Protein AF-A0A969QZF7-F1 (afdb_monomer_lite)

Foldseek 3Di:
DPFVCVCAPVLVVVLVVLLVCLVVLVPPDAAEEAEAAPVNCVVVVCCVPDPDGSQVSSVVSRHNYDDDPDHPDADWDDGDPDIYTHDPVNVVVSVVSVVVVVD

Radius of gyration: 13.34 Å; chains: 1; bounding box: 32×23×37 Å

Structure (mmCIF, N/CA/C/O backbone):
data_AF-A0A969QZF7-F1
#
_entry.id   AF-A0A969QZF7-F1
#
loop_
_atom_site.group_PDB
_atom_site.id
_atom_site.type_symbol
_atom_site.label_atom_id
_atom_site.label_alt_id
_atom_site.label_comp_id
_atom_site.label_asym_id
_atom_site.label_entity_id
_atom_site.label_seq_id
_atom_site.pdbx_PDB_ins_code
_atom_site.Cartn_x
_atom_site.Cartn_y
_atom_site.Cartn_z
_atom_site.occupancy
_atom_site.B_iso_or_equiv
_atom_site.auth_seq_id
_atom_site.auth_comp_id
_atom_site.auth_asym_id
_atom_site.auth_atom_id
_atom_site.pdbx_PDB_model_num
ATOM 1 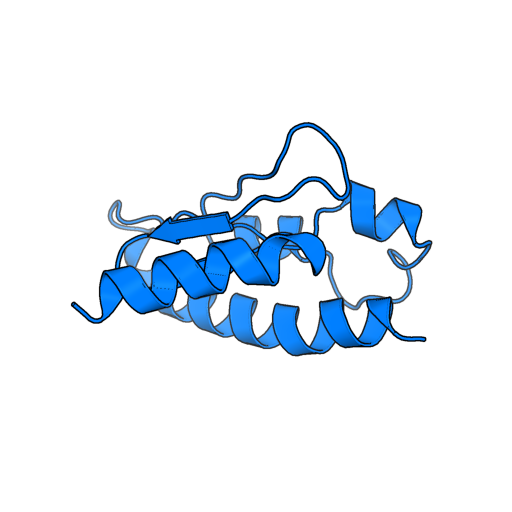N N . MET A 1 1 ? 3.105 10.838 -17.282 1.00 47.50 1 MET A N 1
ATOM 2 C CA . MET A 1 1 ? 3.639 11.827 -16.316 1.00 47.50 1 MET A CA 1
ATOM 3 C C . MET A 1 1 ? 2.929 11.781 -14.955 1.00 47.50 1 MET A C 1
ATOM 5 O O . MET A 1 1 ? 3.506 12.281 -14.005 1.00 47.50 1 MET A O 1
ATOM 9 N N . SER A 1 2 ? 1.740 11.162 -14.820 1.00 62.16 2 SER A N 1
ATOM 10 C CA . SER A 1 2 ? 0.977 11.151 -13.554 1.00 62.16 2 SER A CA 1
ATOM 11 C C . SER A 1 2 ? 1.487 10.169 -12.487 1.00 62.16 2 SER A C 1
ATOM 13 O O . SER A 1 2 ? 1.588 10.567 -11.335 1.00 62.16 2 SER A O 1
ATOM 15 N N . VAL A 1 3 ? 1.866 8.935 -12.847 1.00 61.12 3 VAL A N 1
ATOM 16 C CA . VAL A 1 3 ? 2.224 7.894 -11.853 1.00 61.12 3 VAL A CA 1
ATOM 17 C C . VAL A 1 3 ? 3.532 8.204 -11.112 1.00 61.12 3 VAL A C 1
ATOM 19 O O . VAL A 1 3 ? 3.593 8.103 -9.895 1.00 61.12 3 VAL A O 1
ATOM 22 N N . LEU A 1 4 ? 4.551 8.699 -11.823 1.00 58.16 4 LEU A N 1
ATOM 23 C CA . LEU A 1 4 ? 5.864 9.013 -11.238 1.00 58.16 4 LEU A CA 1
ATOM 24 C C . LEU A 1 4 ? 5.792 10.103 -10.149 1.00 58.16 4 LEU A C 1
ATOM 26 O O . LEU A 1 4 ? 6.468 10.014 -9.131 1.00 58.16 4 LEU A O 1
ATOM 30 N N . VAL A 1 5 ? 4.960 11.133 -10.343 1.00 58.25 5 VAL A N 1
ATOM 31 C CA . VAL A 1 5 ? 4.788 12.206 -9.346 1.00 58.25 5 VAL A CA 1
ATOM 32 C C . VAL A 1 5 ? 4.018 11.691 -8.125 1.00 58.25 5 VAL A C 1
ATOM 34 O O . VAL A 1 5 ? 4.299 12.116 -7.006 1.00 58.25 5 VAL A O 1
ATOM 37 N N . GLN A 1 6 ? 3.094 10.744 -8.320 1.00 57.62 6 GLN A N 1
ATOM 38 C CA . GLN A 1 6 ? 2.359 10.109 -7.227 1.00 57.62 6 GLN A CA 1
ATOM 39 C C . GLN A 1 6 ? 3.276 9.230 -6.363 1.00 57.62 6 GLN A C 1
ATOM 41 O O . GLN A 1 6 ? 3.271 9.403 -5.147 1.00 57.62 6 GLN A O 1
ATOM 46 N N . SER A 1 7 ? 4.118 8.377 -6.959 1.00 59.41 7 SER A N 1
ATOM 47 C CA . SER A 1 7 ? 5.065 7.543 -6.198 1.00 59.41 7 SER A CA 1
ATOM 48 C C . SER A 1 7 ? 6.084 8.382 -5.416 1.00 59.41 7 SER A C 1
ATOM 50 O O . SER A 1 7 ? 6.378 8.079 -4.263 1.00 59.41 7 SER A O 1
ATOM 52 N N . ILE A 1 8 ? 6.591 9.478 -5.996 1.00 60.78 8 ILE A N 1
ATOM 53 C CA . ILE A 1 8 ? 7.639 10.293 -5.360 1.00 60.78 8 ILE A CA 1
ATOM 54 C C . ILE A 1 8 ? 7.078 11.167 -4.228 1.00 60.78 8 ILE A C 1
ATOM 56 O O . ILE A 1 8 ? 7.612 11.147 -3.121 1.00 60.78 8 ILE A O 1
ATOM 60 N N . VAL A 1 9 ? 6.009 11.939 -4.463 1.00 57.72 9 VAL A N 1
ATOM 61 C CA . VAL A 1 9 ? 5.523 12.912 -3.462 1.00 57.72 9 VAL A CA 1
ATOM 62 C C . VAL A 1 9 ? 4.862 12.211 -2.273 1.00 57.72 9 VAL A C 1
ATOM 64 O O . VAL A 1 9 ? 5.118 12.581 -1.127 1.00 57.72 9 VAL A O 1
ATOM 67 N N . PHE A 1 10 ? 4.054 11.175 -2.520 1.00 64.88 10 PHE A N 1
ATOM 68 C CA . PHE A 1 10 ? 3.417 10.419 -1.438 1.00 64.88 10 PHE A CA 1
ATOM 69 C C . PHE A 1 10 ? 4.381 9.425 -0.777 1.00 64.88 10 PHE A C 1
ATOM 71 O O . PHE A 1 10 ? 4.318 9.244 0.438 1.00 64.88 10 PHE A O 1
ATOM 78 N N . GLY A 1 11 ? 5.318 8.844 -1.536 1.00 73.75 11 GLY A N 1
ATOM 79 C CA . GLY A 1 11 ? 6.320 7.919 -1.003 1.00 73.75 11 GLY A CA 1
ATOM 80 C C . GLY A 1 11 ? 7.288 8.576 -0.019 1.00 73.75 11 GLY A C 1
ATOM 81 O O . GLY A 1 11 ? 7.550 8.011 1.039 1.00 73.75 11 GLY A O 1
ATOM 82 N N . VAL A 1 12 ? 7.771 9.793 -0.304 1.00 72.94 12 VAL A N 1
ATOM 83 C CA . VAL A 1 12 ? 8.706 10.512 0.588 1.00 72.94 12 VAL A CA 1
ATOM 84 C C . VAL A 1 12 ? 8.061 10.857 1.933 1.00 72.94 12 VAL A C 1
ATOM 86 O O . VAL A 1 12 ? 8.692 10.684 2.976 1.00 72.94 12 VAL A O 1
ATOM 89 N N . LEU A 1 13 ? 6.801 11.309 1.932 1.00 78.00 13 LEU A N 1
ATOM 90 C CA . LEU A 1 13 ? 6.076 11.590 3.174 1.00 78.00 13 LEU A CA 1
ATOM 91 C C . LEU A 1 13 ? 5.857 10.309 3.983 1.00 78.00 13 LEU A C 1
ATOM 93 O O . LEU A 1 13 ? 6.072 10.307 5.193 1.00 78.00 13 LEU A O 1
ATOM 97 N N . LEU A 1 14 ? 5.465 9.221 3.318 1.00 78.00 14 LEU A N 1
ATOM 98 C CA . LEU A 1 14 ? 5.248 7.943 3.982 1.00 78.00 14 LEU A CA 1
ATOM 99 C C . LEU A 1 14 ? 6.538 7.407 4.617 1.00 78.00 14 LEU A C 1
ATOM 101 O O . LEU A 1 14 ? 6.527 7.010 5.777 1.00 78.00 14 LEU A O 1
ATOM 105 N N . ILE A 1 15 ? 7.656 7.469 3.894 1.00 81.19 15 ILE A N 1
ATOM 106 C CA . ILE A 1 15 ? 8.985 7.110 4.400 1.00 81.19 15 ILE A CA 1
ATOM 107 C C . ILE A 1 15 ? 9.348 7.924 5.641 1.00 81.19 15 ILE A C 1
ATOM 109 O O . ILE A 1 15 ? 9.806 7.351 6.626 1.00 81.19 15 ILE A O 1
ATOM 113 N N . ALA A 1 16 ? 9.122 9.241 5.619 1.00 77.69 16 ALA A N 1
ATOM 114 C CA . ALA A 1 16 ? 9.399 10.093 6.770 1.00 77.69 16 ALA A CA 1
ATOM 115 C C . ALA A 1 16 ? 8.554 9.687 7.984 1.00 77.69 16 ALA A C 1
ATOM 117 O O . ALA A 1 16 ? 9.076 9.610 9.090 1.00 77.69 16 ALA A O 1
ATOM 118 N N . VAL A 1 17 ? 7.270 9.378 7.782 1.00 81.25 17 VAL A N 1
ATOM 119 C CA . VAL A 1 17 ? 6.397 8.909 8.862 1.00 81.25 17 VAL A CA 1
ATOM 120 C C . VAL A 1 17 ? 6.895 7.574 9.409 1.00 81.25 17 VAL A C 1
ATOM 122 O O . VAL A 1 17 ? 7.137 7.491 10.605 1.00 81.25 17 VAL A O 1
ATOM 125 N N . VAL A 1 18 ? 7.137 6.564 8.570 1.00 81.38 18 VAL A N 1
ATOM 126 C CA . VAL A 1 18 ? 7.636 5.250 9.024 1.00 81.38 18 VAL A CA 1
ATOM 127 C C . VAL A 1 18 ? 8.987 5.369 9.733 1.00 81.38 18 VAL A C 1
ATOM 129 O O . VAL A 1 18 ? 9.176 4.759 10.780 1.00 81.38 18 VAL A O 1
ATOM 132 N N . ALA A 1 19 ? 9.889 6.226 9.252 1.00 77.19 19 ALA A N 1
ATOM 133 C CA . ALA A 1 19 ? 11.155 6.505 9.925 1.00 77.19 19 ALA A CA 1
ATOM 134 C C . ALA A 1 19 ? 10.971 7.121 11.325 1.00 77.19 19 ALA A C 1
ATOM 136 O O . ALA A 1 19 ? 11.765 6.837 12.215 1.00 77.19 19 ALA A O 1
ATOM 137 N N . LEU A 1 20 ? 9.920 7.917 11.559 1.00 73.75 20 LEU A N 1
ATOM 138 C CA . LEU A 1 20 ? 9.583 8.410 12.903 1.00 73.75 20 LEU A CA 1
ATOM 139 C C . LEU A 1 20 ? 9.020 7.303 13.811 1.00 73.75 20 LEU A C 1
ATOM 141 O O . LEU A 1 20 ? 9.141 7.399 15.027 1.00 73.75 20 LEU A O 1
ATOM 145 N N . TYR A 1 21 ? 8.432 6.246 13.242 1.00 71.38 21 TYR A N 1
ATOM 146 C CA . TYR A 1 21 ? 8.009 5.053 13.988 1.00 71.38 21 TYR A CA 1
ATOM 147 C C . TYR A 1 21 ? 9.149 4.031 14.178 1.00 71.38 21 TYR A C 1
ATOM 149 O O . TYR A 1 21 ? 9.016 3.125 14.998 1.00 71.38 21 TYR A O 1
ATOM 157 N N . HIS A 1 22 ? 10.289 4.191 13.496 1.00 63.78 22 HIS A N 1
ATOM 158 C CA . HIS A 1 22 ? 11.426 3.260 13.538 1.00 63.78 22 HIS A CA 1
ATOM 159 C C . HIS A 1 22 ? 12.042 3.100 14.940 1.00 63.78 22 HIS A C 1
ATOM 161 O O . HIS A 1 22 ? 12.489 2.010 15.297 1.00 63.78 22 HIS A O 1
ATOM 167 N N . GLU A 1 23 ? 12.005 4.140 15.782 1.00 55.25 23 GLU A N 1
ATOM 168 C CA . GLU A 1 23 ? 12.453 4.052 17.184 1.00 55.25 23 GLU A CA 1
ATOM 169 C C . GLU A 1 23 ? 11.591 3.074 18.018 1.00 55.25 23 GLU A C 1
ATOM 171 O O . GLU A 1 23 ? 12.041 2.580 19.050 1.00 55.25 23 GLU A O 1
ATOM 176 N N . CYS A 1 24 ? 10.387 2.722 17.547 1.00 53.38 24 CYS A N 1
ATOM 177 C CA . CYS A 1 24 ? 9.489 1.741 18.165 1.00 53.38 24 CYS A CA 1
ATOM 178 C C . CYS A 1 24 ? 9.797 0.284 17.745 1.00 53.38 24 CYS A C 1
ATOM 180 O O . CYS A 1 24 ? 9.572 -0.653 18.519 1.00 53.38 24 CYS A O 1
ATOM 182 N N . CYS A 1 25 ? 10.367 0.074 16.550 1.00 53.31 25 CYS A N 1
ATOM 183 C CA . CYS A 1 25 ? 10.606 -1.261 15.983 1.00 53.31 25 CYS A CA 1
ATOM 184 C C . CYS A 1 25 ? 11.739 -2.030 16.684 1.00 53.31 25 CYS A C 1
ATOM 186 O O . CYS A 1 25 ? 11.694 -3.256 16.748 1.00 53.31 25 CYS A O 1
ATOM 188 N N . GLN A 1 26 ? 12.718 -1.348 17.292 1.00 55.09 26 GLN A N 1
ATOM 189 C CA . GLN A 1 26 ? 13.772 -2.021 18.075 1.00 55.09 26 GLN A CA 1
ATOM 190 C C . GLN A 1 26 ? 13.274 -2.566 19.434 1.00 55.09 26 GLN A C 1
ATOM 192 O O . GLN A 1 26 ? 14.027 -3.246 20.130 1.00 55.09 26 GLN A O 1
ATOM 197 N N . GLY A 1 27 ? 12.006 -2.308 19.793 1.00 54.53 27 GLY A N 1
ATOM 198 C CA . GLY A 1 27 ? 11.350 -2.782 21.018 1.00 54.53 27 GLY A CA 1
ATOM 199 C C . GLY A 1 27 ? 10.053 -3.582 20.814 1.00 54.53 27 GLY A C 1
ATOM 200 O O . GLY A 1 27 ? 9.410 -3.910 21.808 1.00 54.53 27 GLY A O 1
ATOM 201 N N . GLY A 1 28 ? 9.667 -3.913 19.571 1.00 56.28 28 GLY A N 1
ATOM 202 C CA . GLY A 1 28 ? 8.527 -4.801 19.276 1.00 56.28 28 GLY A CA 1
ATOM 203 C C . GLY A 1 28 ? 7.234 -4.146 18.766 1.00 56.28 28 GLY A C 1
ATOM 204 O O . GLY A 1 28 ? 6.231 -4.843 18.654 1.00 56.28 28 GLY A O 1
ATOM 205 N N . CYS A 1 29 ? 7.231 -2.852 18.433 1.00 61.53 29 CYS A N 1
ATOM 206 C CA . CYS A 1 29 ? 6.077 -2.175 17.821 1.00 61.53 29 CYS A CA 1
ATOM 207 C C . CYS A 1 29 ? 6.381 -1.796 16.366 1.00 61.53 29 CYS A C 1
ATOM 209 O O . CYS A 1 29 ? 6.549 -0.621 16.038 1.00 61.53 29 CYS A O 1
ATOM 211 N N . CYS A 1 30 ? 6.486 -2.801 15.499 1.00 75.94 30 CYS A N 1
ATOM 212 C CA . CYS A 1 30 ? 6.556 -2.575 14.060 1.00 75.94 30 CYS A CA 1
ATOM 213 C C . CYS A 1 30 ? 5.187 -2.114 13.547 1.00 75.94 30 CYS A C 1
ATOM 215 O O . CYS A 1 30 ? 4.166 -2.665 13.952 1.00 75.94 30 CYS A O 1
ATOM 217 N N . VAL A 1 31 ? 5.163 -1.094 12.685 1.00 88.50 31 VAL A N 1
ATOM 218 C CA . VAL A 1 31 ? 3.916 -0.619 12.070 1.00 88.50 31 VAL A CA 1
ATOM 219 C C . VAL A 1 31 ? 3.649 -1.363 10.769 1.00 88.50 31 VAL A C 1
ATOM 221 O O . VAL A 1 31 ? 4.541 -1.480 9.923 1.00 88.50 31 VAL A O 1
ATOM 224 N N . GLN A 1 32 ? 2.418 -1.830 10.586 1.00 93.31 32 GLN A N 1
ATOM 225 C CA . GLN A 1 32 ? 1.977 -2.408 9.322 1.00 93.31 32 GLN A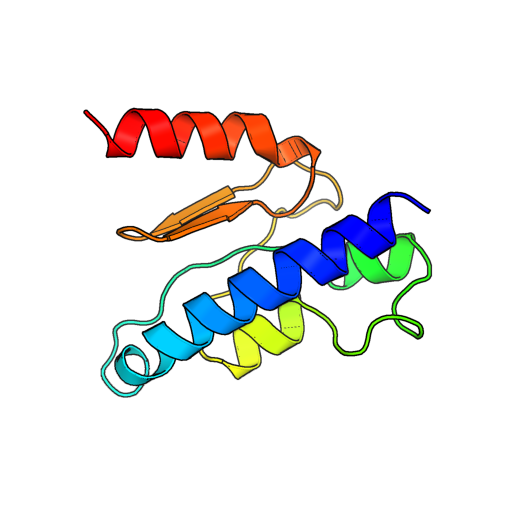 CA 1
ATOM 226 C C . GLN A 1 32 ? 1.740 -1.302 8.300 1.00 93.31 32 GLN A C 1
ATOM 228 O O . GLN A 1 32 ? 1.052 -0.311 8.560 1.00 93.31 32 GLN A O 1
ATOM 233 N N . VAL A 1 33 ? 2.307 -1.478 7.111 1.00 94.81 33 VAL A N 1
ATOM 234 C CA . VAL A 1 33 ? 2.257 -0.471 6.052 1.00 94.81 33 VAL A CA 1
ATOM 235 C C . VAL A 1 33 ? 2.073 -1.106 4.689 1.00 94.81 33 VAL A C 1
ATOM 237 O O . VAL A 1 33 ? 2.494 -2.226 4.425 1.00 94.81 33 VAL A O 1
ATOM 240 N N . THR A 1 34 ? 1.482 -0.344 3.783 1.00 95.88 34 THR A N 1
ATOM 241 C CA . THR A 1 34 ? 1.498 -0.643 2.359 1.00 95.88 34 THR A CA 1
ATOM 242 C C . THR A 1 34 ? 1.859 0.605 1.564 1.00 95.88 34 THR A C 1
ATOM 244 O O . THR A 1 34 ? 1.932 1.719 2.084 1.00 95.88 34 THR A O 1
ATOM 247 N N . GLY A 1 35 ? 2.118 0.413 0.285 1.00 94.00 35 GLY A N 1
ATOM 248 C CA . GLY A 1 35 ? 2.523 1.438 -0.656 1.00 94.00 35 GLY A CA 1
ATOM 249 C C . GLY A 1 35 ? 2.801 0.793 -2.000 1.00 94.00 35 GLY A C 1
ATOM 250 O O . GLY A 1 35 ? 2.802 -0.436 -2.108 1.00 94.00 35 GLY A O 1
ATOM 251 N N . PHE A 1 36 ? 3.037 1.622 -3.009 1.00 94.62 36 PHE A N 1
ATOM 252 C CA . PHE A 1 36 ? 3.254 1.163 -4.375 1.00 94.62 36 PHE A CA 1
ATOM 253 C C . PHE A 1 36 ? 4.342 0.088 -4.420 1.00 94.62 36 PHE A C 1
ATOM 255 O O . PHE A 1 36 ? 5.434 0.276 -3.875 1.00 94.62 36 PHE A O 1
ATOM 262 N N . SER A 1 37 ? 3.999 -1.059 -4.995 1.00 95.50 37 SER A N 1
ATOM 263 C CA . SER A 1 37 ? 4.857 -2.239 -4.960 1.00 95.50 37 SER A CA 1
ATOM 264 C C . SER A 1 37 ? 5.986 -2.156 -5.983 1.00 95.50 37 SER A C 1
ATOM 266 O O . SER A 1 37 ? 5.899 -1.449 -6.989 1.00 95.50 37 SER A O 1
ATOM 268 N N . ASN A 1 38 ? 7.045 -2.937 -5.766 1.00 95.50 38 ASN A N 1
ATOM 269 C CA . ASN A 1 38 ? 8.150 -3.023 -6.727 1.00 95.50 38 ASN A CA 1
ATOM 270 C 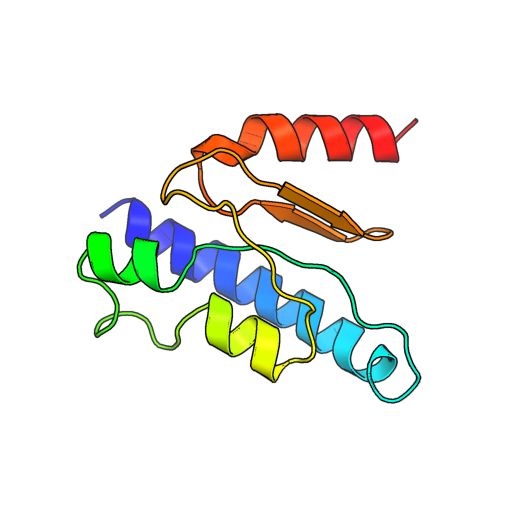C . ASN A 1 38 ? 7.684 -3.537 -8.101 1.00 95.50 38 ASN A C 1
ATOM 272 O O . ASN A 1 38 ? 8.218 -3.126 -9.130 1.00 95.50 38 ASN A O 1
ATOM 276 N N . THR A 1 39 ? 6.690 -4.430 -8.119 1.00 95.88 39 THR A N 1
ATOM 277 C CA . THR A 1 39 ? 6.095 -4.986 -9.342 1.00 95.88 39 THR A CA 1
ATOM 278 C C . THR A 1 39 ? 5.299 -3.928 -10.101 1.00 95.88 39 THR A C 1
ATOM 280 O O . THR A 1 39 ? 5.517 -3.763 -11.30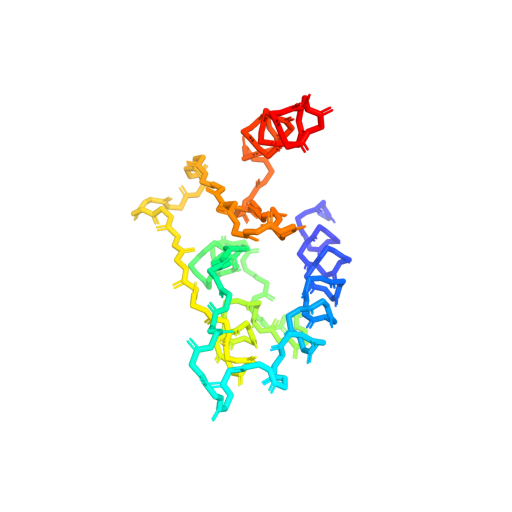2 1.00 95.88 39 THR A O 1
ATOM 283 N N . GLU A 1 40 ? 4.503 -3.112 -9.404 1.00 93.75 40 GLU A N 1
ATOM 284 C CA . GLU A 1 40 ? 3.807 -1.972 -10.013 1.00 93.75 40 GLU A CA 1
ATOM 285 C C . GLU A 1 40 ? 4.792 -0.907 -10.542 1.00 93.75 40 GLU A C 1
ATOM 287 O O . GLU A 1 40 ? 4.605 -0.397 -11.649 1.00 93.75 40 GLU A O 1
ATOM 292 N N . GLU A 1 41 ? 5.876 -0.604 -9.814 1.00 92.56 41 GLU A N 1
ATOM 293 C CA . GLU A 1 41 ? 6.916 0.347 -10.251 1.00 92.56 41 GLU A CA 1
ATOM 294 C C . GLU A 1 41 ? 7.685 -0.160 -11.489 1.00 92.56 41 GLU A C 1
ATOM 296 O O . GLU A 1 41 ? 7.985 0.607 -12.416 1.00 92.56 41 GLU A O 1
ATOM 301 N N . ALA A 1 42 ? 7.948 -1.469 -11.556 1.00 92.44 42 ALA A N 1
ATOM 302 C CA . ALA A 1 42 ? 8.513 -2.127 -12.732 1.00 92.44 42 ALA A CA 1
ATOM 303 C C . ALA A 1 42 ? 7.552 -2.094 -13.926 1.00 92.44 42 ALA A C 1
ATOM 305 O O . ALA A 1 42 ? 7.969 -1.753 -15.035 1.00 92.44 42 ALA A O 1
ATOM 306 N N . ALA A 1 43 ? 6.263 -2.368 -13.706 1.00 91.56 43 ALA A N 1
ATOM 307 C CA . ALA A 1 43 ? 5.240 -2.364 -14.749 1.00 91.56 43 ALA A CA 1
ATOM 308 C C . ALA A 1 43 ? 5.076 -0.988 -15.418 1.00 91.56 43 ALA A C 1
ATOM 310 O O . ALA A 1 43 ? 4.764 -0.910 -16.607 1.00 91.56 43 ALA A O 1
ATOM 311 N N . VAL A 1 44 ? 5.336 0.106 -14.692 1.00 89.75 44 VAL A N 1
ATOM 312 C CA . VAL A 1 44 ? 5.321 1.468 -15.259 1.00 89.75 44 VAL A CA 1
ATOM 313 C C . VAL A 1 44 ? 6.675 1.936 -15.800 1.00 89.75 44 VAL A C 1
ATOM 315 O O . VAL A 1 44 ? 6.777 3.061 -16.301 1.00 89.75 44 VAL A O 1
ATOM 318 N N . GLY A 1 45 ? 7.706 1.087 -15.742 1.00 87.62 45 GLY A N 1
ATOM 319 C CA . GLY A 1 45 ? 9.027 1.343 -16.318 1.00 87.62 45 GLY A CA 1
ATOM 320 C C . GLY A 1 45 ? 9.781 2.479 -15.627 1.00 87.62 45 GLY A C 1
ATOM 321 O O . GLY A 1 45 ? 10.435 3.282 -16.298 1.00 87.62 45 GLY A O 1
ATOM 322 N N . LYS A 1 46 ? 9.632 2.609 -14.303 1.00 83.44 46 LYS A N 1
ATOM 323 C CA . LYS A 1 46 ? 10.175 3.739 -13.529 1.00 83.44 46 LYS A CA 1
ATOM 324 C C . LYS A 1 46 ? 11.199 3.369 -12.462 1.00 83.44 46 LYS A C 1
ATOM 326 O O . LYS A 1 46 ? 11.767 4.282 -11.872 1.00 83.44 46 LYS A O 1
ATOM 331 N N . VAL A 1 47 ? 11.535 2.087 -12.329 1.00 84.56 47 VAL A N 1
ATOM 332 C CA . VAL A 1 47 ? 12.574 1.569 -11.416 1.00 84.56 47 VAL A CA 1
ATOM 333 C C . VAL A 1 47 ? 13.892 2.352 -11.513 1.00 84.56 47 VAL A C 1
ATOM 335 O O . VAL A 1 47 ? 14.445 2.731 -10.492 1.00 84.56 47 VAL A O 1
ATOM 338 N N . GLU A 1 48 ? 14.348 2.679 -12.726 1.00 85.25 48 GLU A N 1
ATOM 339 C CA . GLU A 1 48 ? 15.614 3.409 -12.954 1.00 85.25 48 GLU A CA 1
ATOM 340 C C . GLU A 1 48 ? 15.508 4.936 -12.768 1.00 85.25 48 GLU A C 1
ATOM 342 O O . GLU A 1 48 ? 16.499 5.658 -12.856 1.00 85.25 48 GLU A O 1
ATOM 347 N N . VAL A 1 49 ? 14.293 5.462 -12.598 1.00 85.06 49 VAL A N 1
ATOM 348 C CA . VAL A 1 49 ? 14.028 6.910 -12.507 1.00 85.06 49 VAL A CA 1
ATOM 349 C C . VAL A 1 49 ? 13.787 7.330 -11.064 1.00 85.06 49 VAL A C 1
ATOM 351 O O . VAL A 1 49 ? 14.097 8.463 -10.688 1.00 85.06 49 VAL A O 1
ATOM 354 N N . VAL A 1 50 ? 13.195 6.446 -10.263 1.00 83.81 50 VAL A N 1
ATOM 355 C CA . VAL A 1 50 ? 12.947 6.718 -8.853 1.00 83.81 50 VAL A CA 1
ATOM 356 C C . VAL A 1 50 ? 14.256 6.638 -8.058 1.00 83.81 50 VAL A C 1
ATOM 358 O O . VAL A 1 50 ? 15.093 5.780 -8.321 1.00 83.81 50 VAL A O 1
ATOM 361 N N . PRO A 1 51 ? 14.462 7.519 -7.066 1.00 87.38 51 PRO A N 1
ATOM 362 C CA . PRO A 1 51 ? 15.685 7.517 -6.256 1.00 87.38 51 PRO A CA 1
ATOM 363 C C . PRO A 1 51 ? 15.793 6.302 -5.321 1.00 87.38 51 PRO A C 1
ATOM 365 O O . PRO A 1 51 ? 16.860 6.037 -4.772 1.00 87.38 51 PRO A O 1
ATOM 368 N N . PHE A 1 52 ? 14.682 5.605 -5.097 1.00 89.12 52 PHE A N 1
ATOM 369 C CA . PHE A 1 52 ? 14.569 4.383 -4.314 1.00 89.12 52 PHE A CA 1
ATOM 370 C C . PHE A 1 52 ? 13.246 3.697 -4.664 1.00 89.12 52 PHE A C 1
ATOM 372 O O . PHE A 1 52 ? 12.291 4.348 -5.094 1.00 89.12 52 PHE A O 1
ATOM 379 N N . LEU A 1 53 ? 13.177 2.394 -4.415 1.00 91.88 53 LEU A N 1
ATOM 380 C CA . LEU A 1 53 ? 11.936 1.637 -4.464 1.00 91.88 53 LEU A CA 1
ATOM 381 C C . LEU A 1 53 ? 11.195 1.772 -3.131 1.00 91.88 53 LEU A C 1
ATOM 383 O O . LEU A 1 53 ? 11.783 1.585 -2.064 1.00 91.88 53 LEU A O 1
ATOM 387 N N . LEU A 1 54 ? 9.913 2.136 -3.182 1.00 92.75 54 LEU A N 1
ATOM 388 C CA . LEU A 1 54 ? 9.140 2.447 -1.979 1.00 92.75 54 LEU A CA 1
ATOM 389 C C . LEU A 1 54 ? 8.967 1.219 -1.076 1.00 92.75 54 LEU A C 1
ATOM 391 O O . LEU A 1 54 ? 9.235 1.315 0.117 1.00 92.75 54 LEU A O 1
ATOM 395 N N . GLU A 1 55 ? 8.569 0.073 -1.635 1.00 94.31 55 GLU A N 1
ATOM 396 C CA . GLU A 1 55 ? 8.410 -1.185 -0.888 1.00 94.31 55 GLU A CA 1
ATOM 397 C C . GLU A 1 55 ? 9.706 -1.569 -0.151 1.00 94.31 55 GLU A C 1
ATOM 399 O O . GLU A 1 55 ? 9.670 -1.851 1.049 1.00 94.31 55 GLU A O 1
ATOM 404 N N . ASP A 1 56 ? 10.855 -1.507 -0.826 1.00 95.12 56 ASP A N 1
ATOM 405 C CA . ASP A 1 56 ? 12.145 -1.825 -0.202 1.00 95.12 56 ASP A CA 1
ATOM 406 C C . ASP A 1 56 ? 12.501 -0.823 0.895 1.00 95.12 56 ASP A C 1
ATOM 408 O O . ASP A 1 56 ? 12.935 -1.217 1.979 1.00 95.12 56 ASP A O 1
ATOM 412 N N . LYS A 1 57 ? 12.265 0.473 0.654 1.00 92.81 57 LYS A N 1
ATOM 413 C CA . LYS A 1 57 ? 12.593 1.512 1.629 1.00 92.81 57 LYS A CA 1
ATOM 414 C C . LYS A 1 57 ? 11.730 1.427 2.887 1.00 92.81 57 LYS A C 1
ATOM 416 O O . LYS A 1 57 ? 12.230 1.675 3.980 1.00 92.81 57 LYS A O 1
ATOM 421 N N . LEU A 1 58 ? 10.458 1.053 2.756 1.00 92.06 58 LEU A N 1
ATOM 422 C CA . LEU A 1 58 ? 9.570 0.836 3.901 1.00 92.06 58 LEU A CA 1
ATOM 423 C C . LEU A 1 58 ? 10.038 -0.344 4.759 1.00 92.06 58 LEU A C 1
ATOM 425 O O . LEU A 1 58 ? 10.074 -0.220 5.982 1.00 92.06 58 LEU A O 1
ATOM 429 N N . LYS A 1 59 ? 10.460 -1.448 4.129 1.00 91.69 59 LYS A N 1
ATOM 430 C CA . LYS A 1 59 ? 11.027 -2.611 4.832 1.00 91.69 59 LYS A CA 1
ATOM 431 C C . LYS A 1 59 ? 12.354 -2.274 5.515 1.00 91.69 59 LYS A C 1
ATOM 433 O O . LYS A 1 59 ? 12.562 -2.659 6.661 1.00 91.69 59 LYS A O 1
ATOM 438 N N . GLU A 1 60 ? 13.235 -1.532 4.839 1.00 90.75 60 GLU A N 1
ATOM 439 C CA . GLU A 1 60 ? 14.521 -1.075 5.392 1.00 90.75 60 GLU A CA 1
ATOM 440 C C . GLU A 1 60 ? 14.328 -0.251 6.676 1.00 90.75 60 GLU A C 1
ATOM 442 O O . GLU A 1 60 ? 15.095 -0.386 7.624 1.00 90.75 60 GLU A O 1
ATOM 447 N N . LEU A 1 61 ? 13.274 0.568 6.723 1.00 88.56 61 LEU A N 1
ATOM 448 C CA . LEU A 1 61 ? 12.918 1.411 7.867 1.00 88.56 61 LEU A CA 1
ATOM 449 C C . LEU A 1 61 ? 12.074 0.685 8.925 1.00 88.56 61 LEU A C 1
ATOM 451 O O . LEU A 1 61 ? 11.489 1.335 9.789 1.00 88.56 61 LEU A O 1
ATOM 455 N N . GLY A 1 62 ? 11.994 -0.647 8.871 1.00 87.88 62 GLY A N 1
ATOM 456 C CA . GLY A 1 62 ? 11.319 -1.466 9.877 1.00 87.88 62 GLY A CA 1
ATOM 457 C C . GLY A 1 62 ? 9.791 -1.496 9.780 1.00 87.88 62 GLY A C 1
ATOM 458 O O . GLY A 1 62 ? 9.145 -1.898 10.745 1.00 87.88 62 GLY A O 1
ATOM 459 N N . GLY A 1 63 ? 9.204 -1.077 8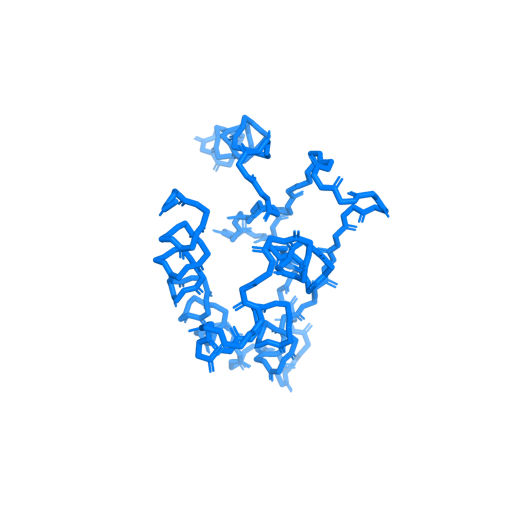.655 1.00 90.19 63 GLY A N 1
ATOM 460 C CA . GLY A 1 63 ? 7.777 -1.257 8.390 1.00 90.19 63 GLY A CA 1
ATOM 461 C C . GLY A 1 63 ? 7.445 -2.701 8.004 1.00 90.19 63 GLY A C 1
ATOM 462 O O . GLY A 1 63 ? 8.124 -3.300 7.165 1.00 90.19 63 GLY A O 1
ATOM 463 N N . GLU A 1 64 ? 6.367 -3.251 8.564 1.00 93.12 64 GLU A N 1
ATOM 464 C CA . GLU A 1 64 ? 5.809 -4.541 8.144 1.00 93.12 64 GLU A CA 1
ATOM 465 C C . GLU A 1 64 ? 5.015 -4.345 6.853 1.00 93.12 64 GLU A C 1
ATOM 467 O O . GLU A 1 64 ? 3.814 -4.074 6.856 1.00 93.12 64 GLU A O 1
ATOM 472 N N . TYR A 1 65 ? 5.732 -4.405 5.731 1.00 95.12 65 TYR A N 1
ATOM 473 C CA . TYR A 1 65 ? 5.155 -4.172 4.416 1.00 95.12 65 TYR A CA 1
ATOM 474 C C . TYR A 1 65 ? 4.284 -5.344 3.951 1.00 95.12 65 TYR A C 1
ATOM 476 O O . TYR A 1 65 ? 4.753 -6.483 3.868 1.00 95.12 65 TYR A O 1
ATOM 484 N N . SER A 1 66 ? 3.062 -5.038 3.526 1.00 97.50 66 SER A N 1
ATOM 485 C CA . SER A 1 66 ? 2.167 -5.957 2.822 1.00 97.50 66 SER A CA 1
ATOM 486 C C . SER A 1 66 ? 1.563 -5.309 1.571 1.00 97.50 66 SER A C 1
ATOM 488 O O . SER A 1 66 ? 1.537 -4.084 1.423 1.00 97.50 66 SER A O 1
ATOM 490 N N . LYS A 1 67 ? 1.078 -6.137 0.644 1.00 97.88 67 LYS A N 1
ATOM 491 C CA . LYS A 1 67 ? 0.438 -5.717 -0.611 1.00 97.88 67 LYS A CA 1
ATOM 492 C C . LYS A 1 67 ? -0.633 -6.717 -1.034 1.00 97.88 67 LYS A C 1
ATOM 494 O O . LYS A 1 67 ? -0.664 -7.831 -0.513 1.00 97.88 67 LYS A O 1
ATOM 499 N N . ALA A 1 68 ? -1.492 -6.322 -1.969 1.00 97.56 68 ALA A N 1
ATOM 500 C CA . ALA A 1 68 ? -2.380 -7.255 -2.649 1.00 97.56 68 ALA A CA 1
ATOM 501 C C . ALA A 1 68 ? -1.599 -8.296 -3.466 1.00 97.56 68 ALA A C 1
ATOM 503 O O . ALA A 1 68 ? -0.478 -8.038 -3.908 1.00 97.56 68 ALA A O 1
ATOM 504 N N . ASP A 1 69 ? -2.237 -9.444 -3.708 1.00 95.69 69 ASP A N 1
ATOM 505 C CA . ASP A 1 69 ? -1.681 -10.519 -4.539 1.00 95.69 69 ASP A CA 1
ATOM 506 C C . ASP A 1 69 ? -1.521 -10.099 -6.010 1.00 95.69 69 ASP A C 1
ATOM 508 O O . ASP A 1 69 ? -0.582 -10.529 -6.680 1.00 95.69 69 ASP A O 1
ATOM 512 N N . GLU A 1 70 ? -2.425 -9.251 -6.509 1.00 96.94 70 GLU A N 1
ATOM 513 C CA . GLU A 1 70 ? -2.390 -8.715 -7.871 1.00 96.94 70 GLU A CA 1
ATOM 514 C C . GLU A 1 70 ? -2.013 -7.228 -7.874 1.00 96.94 70 GLU A C 1
ATOM 516 O O . GLU A 1 70 ? -2.529 -6.4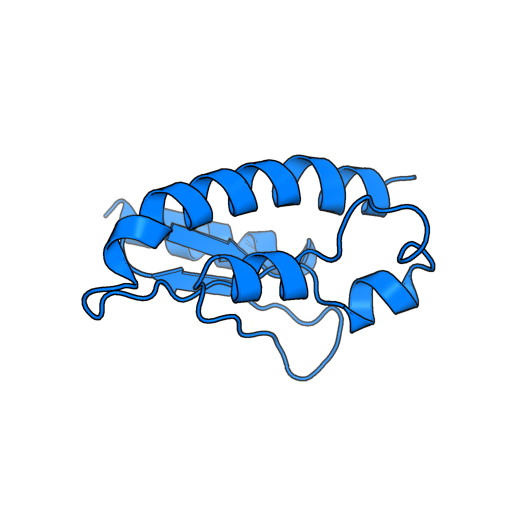33 -7.081 1.00 96.94 70 GLU A O 1
ATOM 521 N N . ASP A 1 71 ? -1.148 -6.836 -8.814 1.00 94.88 71 ASP A N 1
ATOM 522 C CA . ASP A 1 71 ? -0.851 -5.428 -9.082 1.00 94.88 71 ASP A CA 1
ATOM 523 C C . ASP A 1 71 ? -2.150 -4.664 -9.392 1.00 94.88 71 ASP A C 1
ATOM 525 O O . ASP A 1 71 ? -3.068 -5.195 -10.022 1.00 94.88 71 ASP A O 1
ATOM 529 N N . TRP A 1 72 ? -2.223 -3.391 -8.990 1.00 94.38 72 TRP A N 1
ATOM 530 C CA . TRP A 1 72 ? -3.377 -2.504 -9.214 1.00 94.38 72 TRP A CA 1
ATOM 531 C C . TRP A 1 72 ? -4.652 -2.861 -8.442 1.00 94.38 72 TRP A C 1
ATOM 533 O O . TRP A 1 72 ? -5.621 -2.095 -8.492 1.00 94.38 72 TRP A O 1
ATOM 543 N N . ALA A 1 73 ? -4.669 -3.973 -7.703 1.00 96.94 73 ALA A N 1
ATOM 544 C CA . ALA A 1 73 ? -5.775 -4.302 -6.821 1.00 96.94 73 ALA A CA 1
ATOM 545 C C . ALA A 1 73 ? -5.892 -3.285 -5.674 1.00 96.94 73 ALA A C 1
ATOM 547 O O . ALA A 1 73 ? -4.932 -2.621 -5.274 1.00 96.94 73 ALA A O 1
ATOM 548 N N . VAL A 1 74 ? -7.110 -3.143 -5.152 1.00 97.06 74 VAL A N 1
ATOM 549 C CA . VAL A 1 74 ? -7.403 -2.259 -4.021 1.00 97.06 74 VAL A CA 1
ATOM 550 C C . VAL A 1 74 ? -6.826 -2.867 -2.747 1.00 97.06 74 VAL A C 1
ATOM 552 O O . VAL A 1 74 ? -7.222 -3.965 -2.358 1.00 97.06 74 VAL A O 1
ATOM 555 N N . TYR A 1 75 ? -5.926 -2.138 -2.090 1.00 97.88 75 TYR A N 1
ATOM 556 C CA . TYR A 1 75 ? -5.321 -2.555 -0.834 1.00 97.88 75 TYR A CA 1
ATOM 557 C C . TYR A 1 75 ? -4.936 -1.356 0.033 1.00 97.88 75 TYR A C 1
ATOM 559 O O . TYR A 1 75 ? -4.233 -0.436 -0.397 1.00 97.88 75 TYR A O 1
ATOM 567 N N . SER A 1 76 ? -5.381 -1.376 1.283 1.00 97.06 76 SER A N 1
ATOM 568 C CA . SER A 1 76 ? -4.990 -0.407 2.297 1.00 97.06 76 SER A CA 1
ATOM 569 C C . SER A 1 76 ? -4.788 -1.080 3.642 1.00 97.06 76 SER A C 1
ATOM 571 O O . SER A 1 76 ? -5.475 -2.043 3.976 1.00 97.06 76 SER A O 1
ATOM 573 N N . VAL A 1 77 ? -3.880 -0.519 4.429 1.00 96.19 77 VAL A N 1
ATOM 574 C CA . VAL A 1 77 ? -3.567 -0.961 5.786 1.00 96.19 77 VAL A CA 1
ATOM 575 C C . VAL A 1 77 ? -3.890 0.175 6.747 1.00 96.19 77 VAL A C 1
ATOM 577 O O . VAL A 1 77 ? -3.613 1.339 6.459 1.00 96.19 77 VAL A O 1
ATOM 580 N N . SER A 1 78 ? -4.484 -0.167 7.886 1.00 94.75 78 SER A N 1
ATOM 581 C CA . SER A 1 78 ? -4.734 0.750 8.994 1.00 94.75 78 SER A CA 1
ATOM 582 C C . SER A 1 78 ? -4.110 0.157 10.247 1.00 94.75 78 SER A C 1
ATOM 584 O O . SER A 1 78 ? -4.598 -0.854 10.748 1.00 94.75 78 SER A O 1
ATOM 586 N N . ASP A 1 79 ? -3.067 0.799 10.758 1.00 91.50 79 ASP A N 1
ATOM 587 C CA . ASP A 1 79 ? -2.398 0.414 11.995 1.00 91.50 79 ASP A CA 1
ATOM 588 C C . ASP A 1 79 ? -2.267 1.630 12.917 1.00 91.50 79 ASP A C 1
ATOM 590 O O . ASP A 1 79 ? -1.622 2.628 12.593 1.00 91.50 79 ASP A O 1
ATOM 594 N N . GLN A 1 80 ? -2.932 1.571 14.072 1.00 86.12 80 GLN A N 1
ATOM 595 C CA . GLN A 1 80 ? -3.042 2.676 15.027 1.00 86.12 80 GLN A CA 1
ATOM 596 C C . GLN A 1 80 ? -3.523 3.983 14.364 1.00 86.12 80 GLN A C 1
ATOM 598 O O . GLN A 1 80 ? -4.696 4.115 14.025 1.00 86.12 80 GLN A O 1
ATOM 603 N N . ARG A 1 81 ? -2.629 4.971 14.202 1.00 87.44 81 ARG A N 1
ATOM 604 C CA . ARG A 1 81 ? -2.903 6.267 13.551 1.00 87.44 81 ARG A CA 1
ATOM 605 C C . ARG A 1 81 ? -2.277 6.381 12.160 1.00 87.44 81 ARG A C 1
ATOM 607 O O . ARG A 1 81 ? -2.298 7.462 11.574 1.00 87.44 81 ARG A O 1
ATOM 614 N N . LEU A 1 82 ? -1.698 5.300 11.647 1.00 89.81 82 LEU A N 1
ATOM 615 C CA . LEU A 1 82 ? -1.096 5.232 10.327 1.00 89.81 82 LEU A CA 1
ATOM 616 C C . LEU A 1 82 ? -2.029 4.467 9.384 1.00 89.81 82 LEU A C 1
ATOM 618 O O . LEU A 1 82 ? -2.252 3.271 9.535 1.00 89.81 82 LEU A O 1
ATOM 622 N N . ILE A 1 83 ? -2.575 5.176 8.398 1.00 93.94 83 ILE A N 1
ATOM 623 C CA . ILE A 1 83 ? -3.404 4.593 7.341 1.00 93.94 83 ILE A CA 1
ATOM 624 C C . ILE A 1 83 ? -2.655 4.771 6.026 1.00 93.94 83 ILE A C 1
ATOM 626 O O . ILE A 1 83 ? -2.276 5.886 5.665 1.00 93.94 83 ILE A O 1
ATOM 630 N N . THR A 1 84 ? -2.438 3.673 5.312 1.00 95.25 84 THR A N 1
ATOM 631 C CA . THR A 1 84 ? -1.663 3.629 4.068 1.00 95.25 84 THR A CA 1
ATOM 632 C C . THR A 1 84 ? -2.444 2.912 2.976 1.00 95.25 84 THR A C 1
ATOM 634 O O . THR A 1 84 ? -3.286 2.065 3.260 1.00 95.25 84 THR A O 1
ATOM 637 N N . GLY A 1 85 ? -2.200 3.269 1.716 1.00 95.62 85 GLY A N 1
ATOM 638 C CA . GLY A 1 85 ? -2.837 2.652 0.552 1.00 95.62 85 GLY A CA 1
ATOM 639 C C . GLY A 1 85 ? -1.801 2.335 -0.515 1.00 95.62 85 GLY A C 1
ATOM 640 O O . GLY A 1 85 ? -0.876 3.120 -0.717 1.00 95.62 85 GLY A O 1
ATOM 641 N N . GLN A 1 86 ? -1.959 1.197 -1.187 1.00 94.81 86 GLN A N 1
ATOM 642 C CA . GLN A 1 86 ? -0.973 0.693 -2.141 1.00 94.81 86 GLN A CA 1
ATOM 643 C C . GLN A 1 86 ? -0.881 1.580 -3.389 1.00 94.81 86 GLN A C 1
ATOM 645 O O . GLN A 1 86 ? 0.199 1.986 -3.806 1.00 94.81 86 GLN A O 1
ATOM 650 N N . ASN A 1 87 ? -2.025 1.913 -3.984 1.00 92.69 87 ASN A N 1
ATOM 651 C CA . ASN A 1 87 ? -2.107 2.569 -5.289 1.00 92.69 87 ASN A CA 1
ATOM 652 C C . ASN A 1 87 ? -3.335 3.506 -5.369 1.00 92.69 87 ASN A C 1
ATOM 654 O O . ASN A 1 87 ? -4.166 3.524 -4.453 1.00 92.69 87 ASN A O 1
ATOM 658 N N . PRO A 1 88 ? -3.507 4.286 -6.456 1.00 91.44 88 PRO A N 1
ATOM 659 C CA . PRO A 1 88 ? -4.637 5.210 -6.586 1.00 91.44 88 PRO A CA 1
ATOM 660 C C . PRO A 1 88 ? -6.025 4.555 -6.499 1.00 91.44 88 PRO A C 1
ATOM 662 O O . PRO A 1 88 ? -6.973 5.198 -6.052 1.00 91.44 88 PRO A O 1
ATOM 665 N N . ALA A 1 89 ? -6.169 3.277 -6.872 1.00 93.19 89 ALA A N 1
ATOM 666 C CA . ALA A 1 89 ? -7.444 2.567 -6.736 1.00 93.19 89 ALA A CA 1
ATOM 667 C C . ALA A 1 89 ? -7.854 2.399 -5.260 1.00 93.19 89 ALA A C 1
ATOM 669 O O . ALA A 1 89 ? -9.040 2.324 -4.933 1.00 93.19 89 ALA A O 1
ATOM 670 N N . SER A 1 90 ? -6.877 2.428 -4.353 1.00 95.56 90 SER A N 1
ATOM 671 C CA . SER A 1 90 ? -7.062 2.225 -2.917 1.00 95.56 90 SER A CA 1
ATOM 672 C C . SER A 1 90 ? -7.557 3.472 -2.170 1.00 95.56 90 SER A C 1
ATOM 674 O O . SER A 1 90 ? -7.947 3.379 -1.006 1.00 95.56 90 SER A O 1
ATOM 676 N N . SER A 1 91 ? -7.628 4.644 -2.819 1.00 93.12 91 SER A N 1
ATOM 677 C CA . SER A 1 91 ? -7.995 5.910 -2.159 1.00 93.12 91 SER A CA 1
ATOM 678 C C . SER A 1 91 ? -9.369 5.885 -1.479 1.00 93.12 91 SER A C 1
ATOM 680 O O . SER A 1 91 ? -9.536 6.475 -0.413 1.00 93.12 91 SER A O 1
ATOM 682 N N . LYS A 1 92 ? -10.358 5.183 -2.051 1.00 96.06 92 LYS A N 1
ATOM 683 C CA . LYS A 1 92 ? -11.694 5.059 -1.439 1.00 96.06 92 LYS A CA 1
ATOM 684 C C . LYS A 1 92 ? -11.657 4.246 -0.141 1.00 96.06 92 LYS A C 1
ATOM 686 O O . LYS A 1 92 ? -12.361 4.587 0.805 1.00 96.06 92 LYS A O 1
ATOM 691 N N . GLN A 1 93 ? -10.844 3.191 -0.097 1.00 97.06 93 GLN A N 1
ATOM 692 C CA . GLN A 1 93 ? -10.690 2.343 1.084 1.00 97.06 93 GLN A CA 1
ATOM 693 C C . GLN A 1 93 ? -9.946 3.092 2.198 1.00 97.06 93 GLN A C 1
ATOM 695 O O . GLN A 1 93 ? -10.417 3.126 3.332 1.00 97.06 93 GLN A O 1
ATOM 700 N N . VAL A 1 94 ? -8.873 3.813 1.849 1.00 96.19 94 VAL A N 1
ATOM 701 C CA . VAL A 1 94 ? -8.162 4.721 2.768 1.00 96.19 94 VAL A CA 1
ATOM 702 C C . VAL A 1 94 ? -9.112 5.756 3.376 1.00 96.19 94 VAL A C 1
ATOM 704 O O . VAL A 1 94 ? -9.128 5.938 4.591 1.00 96.19 94 VAL A O 1
ATOM 707 N N . ALA A 1 95 ? -9.954 6.402 2.562 1.00 94.50 95 ALA A N 1
ATOM 708 C CA . ALA A 1 95 ? -10.931 7.372 3.057 1.00 94.50 95 ALA A CA 1
ATOM 709 C C . ALA A 1 95 ? -11.937 6.750 4.042 1.00 94.50 95 ALA A C 1
ATOM 711 O O . ALA A 1 95 ? -12.289 7.383 5.036 1.00 94.50 95 ALA A O 1
ATOM 712 N N . ALA A 1 96 ? -12.374 5.510 3.801 1.00 97.12 96 ALA A N 1
ATOM 713 C CA . ALA A 1 96 ? -13.256 4.797 4.721 1.00 97.12 96 ALA A CA 1
ATOM 714 C C . ALA A 1 96 ? -12.578 4.531 6.077 1.00 97.12 96 ALA A C 1
ATOM 716 O O . ALA A 1 96 ? -13.195 4.781 7.110 1.00 97.12 96 ALA A O 1
ATOM 717 N N . HIS A 1 97 ? -11.309 4.106 6.082 1.00 95.88 97 HIS A N 1
ATOM 718 C CA . HIS A 1 97 ? -10.536 3.939 7.319 1.00 95.88 97 HIS A CA 1
ATOM 719 C C . HIS A 1 97 ? -10.381 5.256 8.090 1.00 95.88 97 HIS A C 1
ATOM 721 O O . HIS A 1 97 ? -10.544 5.268 9.306 1.00 95.88 97 HIS A O 1
ATOM 727 N N . ILE A 1 98 ? -10.129 6.371 7.394 1.00 94.81 98 ILE A N 1
ATOM 728 C CA . ILE A 1 98 ? -10.022 7.696 8.026 1.00 94.81 98 ILE A CA 1
ATOM 729 C C . ILE A 1 98 ? -11.341 8.086 8.697 1.00 94.81 98 ILE A C 1
ATOM 731 O O . ILE A 1 98 ? -11.334 8.536 9.836 1.00 94.81 98 ILE A O 1
ATOM 735 N N . ILE A 1 99 ? -12.473 7.911 8.007 1.00 96.25 99 ILE A N 1
ATOM 736 C CA . ILE A 1 99 ? -13.793 8.226 8.571 1.00 96.25 99 ILE A CA 1
ATOM 737 C C . ILE A 1 99 ? -14.067 7.375 9.814 1.00 96.25 99 ILE A C 1
ATOM 739 O O . ILE A 1 99 ? -14.600 7.893 10.790 1.00 96.25 99 ILE A O 1
ATOM 743 N N . GLU A 1 100 ? -13.710 6.090 9.789 1.00 95.44 100 GLU A N 1
ATOM 744 C CA . GLU A 1 100 ? -13.892 5.198 10.936 1.00 95.44 100 GLU A CA 1
ATOM 745 C C . GLU A 1 100 ? -13.021 5.605 12.131 1.00 95.44 100 GLU A C 1
ATOM 747 O O . GLU A 1 100 ? -13.513 5.644 13.251 1.00 95.44 100 GLU A O 1
ATOM 752 N N . ALA A 1 101 ? -11.764 5.987 11.894 1.00 92.69 101 ALA A N 1
ATOM 753 C CA . ALA A 1 101 ? -10.830 6.405 12.941 1.00 92.69 101 ALA A CA 1
ATOM 754 C C . ALA A 1 101 ? -11.200 7.736 13.631 1.00 92.69 101 ALA A C 1
ATOM 756 O O . ALA A 1 101 ? -10.602 8.084 14.648 1.00 92.69 101 ALA A O 1
ATOM 757 N N . LEU A 1 102 ? -12.140 8.500 13.063 1.00 92.50 102 LEU A N 1
ATOM 758 C CA . LEU A 1 102 ? -12.601 9.794 13.581 1.00 92.50 102 LEU A CA 1
ATOM 759 C C . LEU A 1 102 ? -13.946 9.721 14.324 1.00 92.50 102 LEU A C 1
ATOM 761 O O . LEU A 1 102 ? -14.437 10.763 14.764 1.00 92.50 102 LEU A O 1
ATOM 765 N N . LYS A 1 103 ? -14.557 8.537 14.422 1.00 85.56 103 LYS A N 1
ATOM 766 C CA . LYS A 1 103 ? -15.766 8.312 15.228 1.00 85.56 103 LYS A CA 1
ATOM 767 C C . LYS A 1 103 ? -15.421 8.133 16.701 1.00 85.56 103 LYS A C 1
ATOM 769 O O . LYS A 1 103 ? -16.244 8.595 17.522 1.00 85.56 103 LYS A O 1
#

pLDDT: mean 84.88, std 13.96, range [47.5, 97.88]

Secondary structure (DSSP, 8-state):
-HHHHHHHHHHHHHHHHHHHHHHHHTTT-PPEE----HHHHHHTT-TTTSSS-HHHHHHHTT-EE---SSTT---EEEETTEEEESSGGGHHHHHHHHHHHT-

Sequence (103 aa):
MSVLVQSIVFGVLLIAVVALYHECCQGGCCVQVTGFSNTEEAAVGKVEVVPFLLEDKLKELGGEYSKADEDWAVYSVSDQRLITGQNPASSKQVAAHIIEALK